Protein AF-A0A4Y4XNF8-F1 (afdb_monomer_lite)

pLDDT: mean 94.6, std 4.46, range [65.94, 97.81]

Organism: Helicobacter pylori (NCBI:txid210)

Radius of gyration: 14.0 Å; chains: 1; bounding box: 30×41×30 Å

Sequence (74 aa):
GEIVEVFNARGRLLAGAFVTKNIRQGVLSIQKGAWYDPEDGRVRNPRCNAGHVNTLTSLRPTSSMTQAISANTA

Structure (mmCIF, N/CA/C/O backbone):
data_AF-A0A4Y4XNF8-F1
#
_entry.id   AF-A0A4Y4XNF8-F1
#
loop_
_atom_site.group_PDB
_atom_site.id
_atom_site.type_symbol
_atom_site.label_atom_id
_atom_site.label_alt_id
_atom_site.label_comp_id
_atom_site.label_asym_i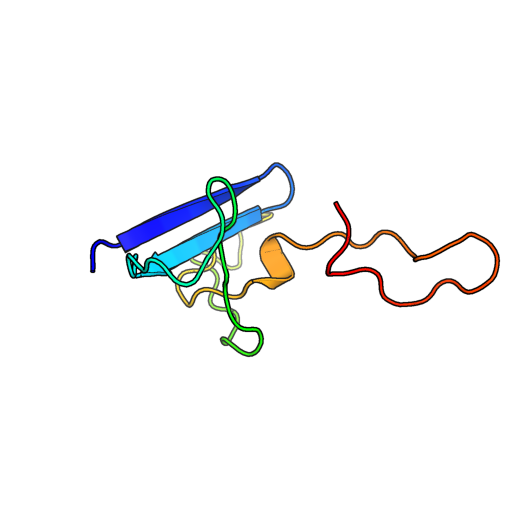d
_atom_site.label_entity_id
_atom_site.label_seq_id
_atom_site.pdbx_PDB_ins_code
_atom_site.Cartn_x
_atom_site.Cartn_y
_atom_site.Cartn_z
_atom_site.occupancy
_atom_site.B_iso_or_equiv
_atom_site.auth_seq_id
_atom_site.auth_comp_id
_atom_site.auth_asym_id
_atom_site.auth_atom_id
_atom_site.pdbx_PDB_model_num
ATOM 1 N N . GLY A 1 1 ? -4.579 -14.151 8.412 1.00 87.12 1 GLY A N 1
ATOM 2 C CA . GLY A 1 1 ? -5.615 -13.681 7.478 1.00 87.12 1 GLY A CA 1
ATOM 3 C C . GLY A 1 1 ? -5.353 -14.266 6.111 1.00 87.12 1 GLY A C 1
ATOM 4 O O . GLY A 1 1 ? -4.332 -14.922 5.941 1.00 87.12 1 GLY A O 1
ATOM 5 N N . GLU A 1 2 ? -6.254 -14.040 5.165 1.00 96.44 2 GLU A N 1
ATOM 6 C CA . GLU A 1 2 ? -6.041 -14.410 3.761 1.00 96.44 2 GLU A CA 1
ATOM 7 C C . GLU A 1 2 ? -5.073 -13.432 3.090 1.00 96.44 2 GLU A C 1
ATOM 9 O O . GLU A 1 2 ? -4.983 -12.265 3.484 1.00 96.44 2 GLU A O 1
ATOM 14 N N . ILE A 1 3 ? -4.333 -13.911 2.091 1.00 96.94 3 ILE A N 1
ATOM 15 C CA . ILE A 1 3 ? -3.510 -13.048 1.246 1.00 96.94 3 ILE A CA 1
ATOM 16 C C . ILE A 1 3 ? -4.439 -12.392 0.230 1.00 96.94 3 ILE A C 1
ATOM 18 O O . ILE A 1 3 ? -5.142 -13.080 -0.507 1.00 96.94 3 ILE A O 1
ATOM 22 N N . VAL A 1 4 ? -4.427 -11.065 0.190 1.00 97.62 4 VAL A N 1
ATOM 23 C CA . VAL A 1 4 ? -5.202 -10.265 -0.756 1.00 97.62 4 VAL A CA 1
ATOM 24 C C . VAL A 1 4 ? -4.267 -9.438 -1.622 1.00 97.62 4 VAL A C 1
ATOM 26 O O . VAL A 1 4 ? -3.233 -8.948 -1.161 1.00 97.62 4 VAL A O 1
ATOM 29 N N . GLU A 1 5 ? -4.643 -9.266 -2.883 1.00 97.44 5 GLU A N 1
ATOM 30 C CA . GLU A 1 5 ? -3.977 -8.329 -3.778 1.00 97.44 5 GLU A CA 1
ATOM 31 C C . GLU A 1 5 ? -4.719 -6.991 -3.761 1.00 97.44 5 GLU A C 1
ATOM 33 O O . GLU A 1 5 ? -5.931 -6.932 -3.966 1.00 97.44 5 GLU A O 1
ATOM 38 N N . VAL A 1 6 ? -3.983 -5.908 -3.517 1.00 97.31 6 VAL A N 1
ATOM 39 C CA . VAL A 1 6 ? -4.498 -4.538 -3.552 1.00 97.31 6 VAL A CA 1
ATOM 40 C C . VAL A 1 6 ? -3.872 -3.835 -4.744 1.00 97.31 6 VAL A C 1
ATOM 42 O O . VAL A 1 6 ? -2.648 -3.763 -4.852 1.00 97.31 6 VAL A O 1
ATOM 45 N N . PHE A 1 7 ? -4.701 -3.306 -5.641 1.00 96.81 7 PHE A N 1
ATOM 46 C CA . PHE A 1 7 ? -4.229 -2.714 -6.887 1.00 96.81 7 PHE A CA 1
ATOM 47 C C . PHE A 1 7 ? -5.048 -1.496 -7.313 1.00 96.81 7 PHE A C 1
ATOM 49 O O . PHE A 1 7 ? -6.189 -1.294 -6.901 1.00 96.81 7 PHE A O 1
ATOM 56 N N . ASN A 1 8 ? -4.441 -0.675 -8.166 1.00 94.94 8 ASN A N 1
ATOM 57 C CA . ASN A 1 8 ? -5.106 0.368 -8.938 1.00 94.94 8 ASN A CA 1
ATOM 58 C C . ASN A 1 8 ? -4.351 0.578 -10.266 1.00 94.94 8 ASN A C 1
ATOM 60 O O . ASN A 1 8 ? -3.461 -0.192 -10.619 1.00 94.94 8 ASN A O 1
ATOM 64 N N . ALA A 1 9 ? -4.678 1.638 -11.009 1.00 94.06 9 ALA A N 1
ATOM 65 C CA . ALA A 1 9 ? -4.012 1.943 -12.278 1.00 94.06 9 ALA A CA 1
ATOM 66 C C . ALA A 1 9 ? -2.499 2.250 -12.153 1.00 94.06 9 ALA A C 1
ATOM 68 O O . ALA A 1 9 ? -1.797 2.251 -13.162 1.00 94.06 9 ALA A O 1
ATOM 69 N N . ARG A 1 10 ? -1.991 2.540 -10.946 1.00 93.88 10 ARG A N 1
ATOM 70 C CA . ARG A 1 10 ? -0.584 2.899 -10.693 1.00 93.88 10 ARG A CA 1
ATOM 71 C C . ARG A 1 10 ? 0.278 1.681 -10.367 1.00 93.88 10 ARG A C 1
ATOM 73 O O . ARG A 1 10 ? 1.419 1.622 -10.816 1.00 93.88 10 ARG A O 1
ATOM 80 N N . GLY A 1 11 ? -0.263 0.710 -9.636 1.00 95.12 11 GLY A N 1
ATOM 81 C CA . GLY A 1 11 ? 0.496 -0.450 -9.183 1.00 95.12 11 GLY A CA 1
ATOM 82 C C . GLY A 1 11 ? -0.362 -1.489 -8.474 1.00 95.12 11 GLY A C 1
ATOM 83 O O . GLY A 1 11 ? -1.589 -1.381 -8.419 1.00 95.12 11 GLY A O 1
ATOM 84 N N . ARG A 1 12 ? 0.308 -2.510 -7.940 1.00 96.88 12 ARG A N 1
ATOM 85 C CA . ARG A 1 12 ? -0.311 -3.627 -7.224 1.00 96.88 12 ARG A CA 1
ATOM 86 C C . ARG A 1 12 ? 0.636 -4.194 -6.167 1.00 96.88 12 ARG A C 1
ATOM 88 O O . ARG A 1 12 ? 1.852 -4.209 -6.368 1.00 96.88 12 ARG A O 1
ATOM 95 N N . LEU A 1 13 ? 0.085 -4.655 -5.051 1.00 97.69 13 LEU A N 1
ATOM 96 C CA . LEU A 1 13 ? 0.835 -5.240 -3.941 1.00 97.69 13 LEU A CA 1
ATOM 97 C C . LEU A 1 13 ? 0.061 -6.376 -3.274 1.00 97.69 13 LEU A C 1
ATOM 99 O O . LEU A 1 13 ? -1.165 -6.432 -3.368 1.00 97.69 13 LEU A O 1
ATOM 103 N N . LEU A 1 14 ? 0.777 -7.237 -2.556 1.00 97.81 14 LEU A N 1
ATOM 104 C CA . LEU A 1 14 ? 0.187 -8.217 -1.649 1.00 97.81 14 LEU A CA 1
ATOM 105 C C . LEU A 1 14 ? 0.082 -7.676 -0.221 1.00 97.81 14 LEU A C 1
ATOM 107 O O . LEU A 1 14 ? 0.977 -6.986 0.266 1.00 97.81 14 LEU A O 1
ATOM 111 N N . ALA A 1 15 ? -1.008 -8.024 0.461 1.00 97.38 15 ALA A N 1
ATOM 112 C CA . ALA A 1 15 ? -1.224 -7.731 1.871 1.00 97.38 15 ALA A CA 1
ATOM 113 C C . ALA A 1 15 ? -1.953 -8.888 2.571 1.00 97.38 15 ALA A C 1
ATOM 115 O O . ALA A 1 15 ? -2.669 -9.667 1.945 1.00 97.38 15 ALA A O 1
ATOM 116 N N . GLY A 1 16 ? -1.792 -8.990 3.890 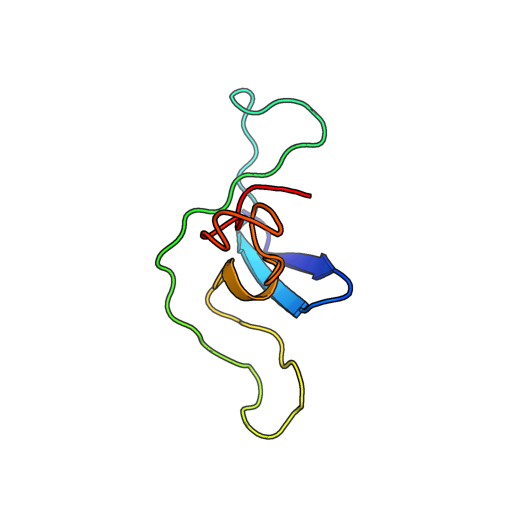1.00 97.06 16 GLY A N 1
ATOM 117 C CA . GLY A 1 16 ? -2.599 -9.887 4.715 1.00 97.06 16 GLY A CA 1
ATOM 118 C C . GLY A 1 16 ? -3.887 -9.202 5.168 1.00 97.06 16 GLY A C 1
ATOM 119 O O . GLY A 1 16 ? -3.837 -8.131 5.772 1.00 97.06 16 GLY A O 1
ATOM 120 N N . ALA A 1 17 ? -5.041 -9.821 4.925 1.00 96.69 17 ALA A N 1
ATOM 121 C CA . ALA A 1 17 ? -6.324 -9.298 5.378 1.00 96.69 17 ALA A CA 1
ATOM 122 C C . ALA A 1 17 ? -6.471 -9.423 6.905 1.00 96.69 17 ALA A C 1
ATOM 124 O O . ALA A 1 17 ? -6.389 -10.518 7.474 1.00 96.69 17 ALA A O 1
ATOM 125 N N . PHE A 1 18 ? -6.731 -8.291 7.561 1.00 96.38 18 PHE A N 1
ATOM 126 C CA . PHE A 1 18 ? -7.085 -8.200 8.975 1.00 96.38 18 PHE A CA 1
ATOM 127 C C . PHE A 1 18 ? -8.418 -7.459 9.114 1.00 96.38 18 PHE A C 1
ATOM 129 O O . PHE A 1 18 ? -8.499 -6.253 8.878 1.00 96.38 18 PHE A O 1
ATOM 136 N N . VAL A 1 19 ? -9.477 -8.190 9.466 1.00 95.62 19 VAL A N 1
ATOM 137 C CA . VAL A 1 19 ? -10.833 -7.638 9.570 1.00 95.62 19 VAL A CA 1
ATOM 138 C C . VAL A 1 19 ? -11.021 -7.019 10.950 1.00 95.62 19 VAL A C 1
ATOM 140 O O . VAL A 1 19 ? -10.832 -7.678 11.970 1.00 95.62 19 VAL A O 1
ATOM 143 N N . THR A 1 20 ? -11.413 -5.747 10.989 1.00 96.44 20 THR A N 1
ATOM 144 C CA . THR A 1 20 ? -11.613 -4.998 12.232 1.00 96.44 20 THR A CA 1
ATOM 145 C C . THR A 1 20 ? -12.800 -4.049 12.127 1.00 96.44 20 TH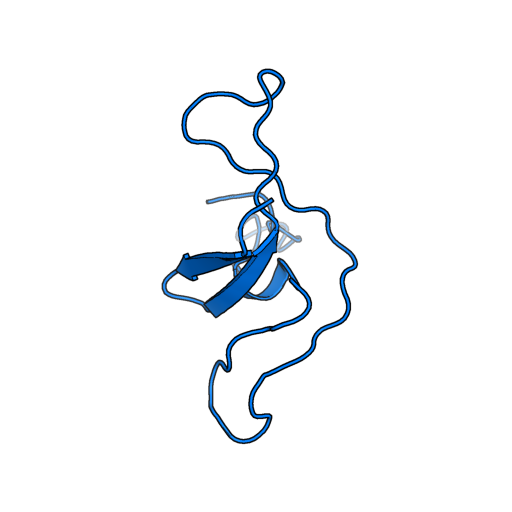R A C 1
ATOM 147 O O . THR A 1 20 ? -13.116 -3.551 11.049 1.00 96.44 20 THR A O 1
ATOM 150 N N . LYS A 1 21 ? -13.444 -3.768 13.266 1.00 97.00 21 LYS A N 1
ATOM 151 C CA . LYS A 1 21 ? -14.528 -2.777 13.384 1.00 97.00 21 LYS A CA 1
ATOM 152 C C . LYS A 1 21 ? -14.012 -1.342 13.569 1.00 97.00 21 LYS A C 1
ATOM 154 O O . LYS A 1 21 ? -14.803 -0.408 13.578 1.00 97.00 21 LYS A O 1
ATOM 159 N N . ASN A 1 22 ? -12.696 -1.160 13.703 1.00 97.62 22 ASN A N 1
ATOM 160 C CA . ASN A 1 22 ? -12.070 0.139 13.983 1.00 97.62 22 ASN A CA 1
ATOM 161 C C . ASN A 1 22 ? -11.840 0.998 12.726 1.00 97.62 22 ASN A C 1
ATOM 163 O O . ASN A 1 22 ? -11.225 2.059 12.810 1.00 97.62 22 ASN A O 1
ATOM 167 N N . ILE A 1 23 ? -12.290 0.542 11.555 1.00 96.25 23 ILE A N 1
ATOM 168 C CA . ILE A 1 23 ? -12.141 1.237 10.274 1.00 96.25 23 ILE A CA 1
ATOM 169 C C . ILE A 1 23 ? -13.529 1.383 9.641 1.00 96.25 23 ILE A C 1
ATOM 171 O O . ILE A 1 23 ? -14.357 0.476 9.722 1.00 96.25 23 ILE A O 1
ATOM 175 N N . ARG A 1 24 ? -13.803 2.546 9.035 1.00 97.25 24 ARG A N 1
ATOM 176 C CA . ARG A 1 24 ? -15.083 2.819 8.361 1.00 97.25 24 ARG A CA 1
ATOM 177 C C . ARG A 1 24 ? -15.266 1.916 7.140 1.00 97.25 24 ARG A C 1
ATOM 179 O O . ARG A 1 24 ? -14.304 1.590 6.450 1.00 97.25 24 ARG A O 1
ATOM 186 N N . GLN A 1 25 ? -16.517 1.578 6.834 1.00 96.69 25 GLN A N 1
ATOM 187 C CA . GLN A 1 25 ? -16.859 0.835 5.622 1.00 96.69 25 GLN A CA 1
ATOM 188 C C . GLN A 1 25 ? -16.319 1.548 4.369 1.00 96.69 25 GLN A C 1
ATOM 190 O O . GLN A 1 25 ? -16.442 2.764 4.240 1.00 96.69 25 GLN A O 1
ATOM 195 N N . GLY A 1 26 ? -15.712 0.779 3.460 1.00 95.00 26 GLY A N 1
ATOM 196 C CA . GLY A 1 26 ? -15.086 1.292 2.235 1.00 95.00 26 GLY A CA 1
ATOM 197 C C . GLY A 1 26 ? -13.657 1.819 2.408 1.00 95.00 26 GLY A C 1
ATOM 198 O O . GLY A 1 26 ? -13.048 2.228 1.425 1.00 95.00 26 GLY A O 1
ATOM 199 N N . VAL A 1 27 ? -13.102 1.796 3.624 1.00 95.56 27 VAL A N 1
ATOM 200 C CA . VAL A 1 27 ? -11.727 2.227 3.906 1.00 95.56 27 VAL A CA 1
ATOM 201 C C . VAL A 1 27 ? -10.861 1.015 4.240 1.00 95.56 27 VAL A C 1
ATOM 203 O O . VAL A 1 27 ? -11.273 0.127 4.982 1.00 95.56 27 VAL A O 1
ATOM 206 N N . LEU A 1 28 ? -9.633 1.007 3.724 1.00 95.12 28 LEU A N 1
ATOM 207 C CA . LEU A 1 28 ? -8.571 0.094 4.143 1.00 95.12 28 LEU A CA 1
ATOM 208 C C . LEU A 1 28 ? -7.400 0.902 4.702 1.00 95.12 28 LEU A C 1
ATOM 210 O O . LEU A 1 28 ? -7.202 2.058 4.328 1.00 95.12 28 LEU A O 1
ATOM 214 N N . SER A 1 29 ? -6.620 0.295 5.593 1.00 95.19 29 SER A N 1
ATOM 215 C CA . SER A 1 29 ? -5.420 0.909 6.162 1.00 95.19 29 SER A CA 1
ATOM 216 C C . SER A 1 29 ? -4.228 -0.018 5.970 1.00 95.19 29 SER A C 1
ATOM 218 O O . SER A 1 29 ? -4.284 -1.186 6.349 1.00 95.19 29 SER A O 1
ATOM 220 N N . ILE A 1 30 ? -3.158 0.508 5.373 1.00 96.00 30 ILE A N 1
ATOM 221 C CA . ILE A 1 30 ? -1.872 -0.172 5.199 1.00 96.00 30 ILE A CA 1
ATOM 222 C C . I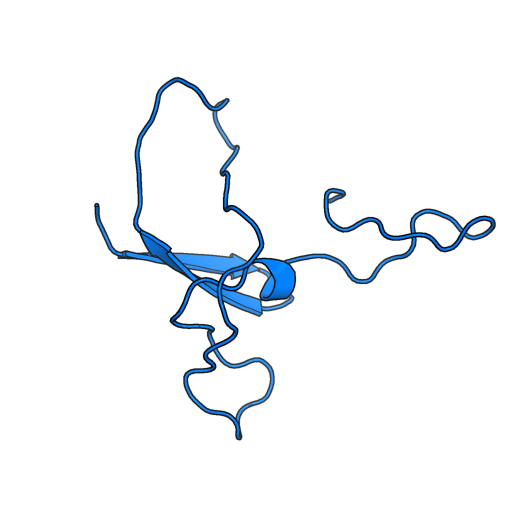LE A 1 30 ? -0.796 0.786 5.701 1.00 96.00 30 ILE A C 1
ATOM 224 O O . ILE A 1 30 ? -0.715 1.932 5.255 1.00 96.00 30 ILE A O 1
ATOM 228 N N . GLN A 1 31 ? 0.016 0.325 6.647 1.00 94.31 31 GLN A N 1
ATOM 229 C CA . GLN A 1 31 ? 1.089 1.130 7.221 1.00 94.31 31 GLN A CA 1
ATOM 230 C C . GLN A 1 31 ? 2.237 1.312 6.220 1.00 94.31 31 GLN A C 1
ATOM 232 O O . GLN A 1 31 ? 2.561 0.420 5.435 1.00 94.31 31 GLN A O 1
ATOM 237 N N . LYS A 1 32 ? 2.872 2.485 6.260 1.00 92.94 32 LYS A N 1
ATOM 238 C CA . LYS A 1 32 ? 4.082 2.773 5.480 1.00 92.94 32 LYS A CA 1
ATOM 239 C C . LYS A 1 32 ? 5.290 2.049 6.089 1.00 92.94 32 LYS A C 1
ATOM 241 O O . LYS A 1 32 ? 5.294 1.747 7.276 1.00 92.94 32 LYS A O 1
ATOM 246 N N . GLY A 1 33 ? 6.339 1.843 5.291 1.00 95.12 33 GLY A N 1
ATOM 247 C CA . GLY A 1 33 ? 7.641 1.354 5.774 1.00 95.12 33 GLY A CA 1
ATOM 248 C C . GLY A 1 33 ? 7.994 -0.085 5.391 1.00 95.12 33 GLY A C 1
ATOM 249 O O . GLY A 1 33 ? 9.134 -0.490 5.594 1.00 95.12 33 GLY A O 1
ATOM 250 N N . ALA A 1 34 ? 7.070 -0.838 4.787 1.00 96.62 34 ALA A N 1
ATOM 251 C CA . ALA A 1 34 ? 7.404 -2.127 4.185 1.00 96.62 34 ALA A CA 1
ATOM 252 C C . ALA A 1 34 ? 8.487 -1.957 3.105 1.00 96.62 34 ALA A C 1
ATOM 254 O O . ALA A 1 34 ? 8.468 -0.988 2.339 1.00 96.62 34 ALA A O 1
ATOM 255 N N . TRP A 1 35 ? 9.432 -2.893 3.040 1.00 96.88 35 TRP A N 1
ATOM 256 C CA . TRP A 1 35 ? 10.471 -2.889 2.011 1.00 96.88 35 TRP A CA 1
ATOM 257 C C . TRP A 1 35 ? 9.846 -3.163 0.644 1.00 96.88 35 TRP A C 1
ATOM 259 O O . TRP A 1 35 ? 8.839 -3.859 0.538 1.00 96.88 35 TRP A O 1
ATOM 269 N N . TYR A 1 36 ? 10.400 -2.558 -0.403 1.00 96.25 36 TYR A N 1
ATOM 270 C CA . TYR A 1 36 ? 9.938 -2.819 -1.760 1.00 96.25 36 TYR A CA 1
ATOM 271 C C . TYR A 1 36 ? 10.544 -4.130 -2.263 1.00 96.25 36 TYR A C 1
ATOM 273 O O . TYR A 1 36 ? 11.764 -4.272 -2.270 1.00 96.25 36 TYR A O 1
ATOM 281 N N . ASP A 1 37 ? 9.685 -5.061 -2.672 1.00 96.94 37 ASP A N 1
ATOM 282 C CA . ASP A 1 37 ? 10.062 -6.395 -3.150 1.00 96.94 37 ASP A CA 1
ATOM 283 C C . ASP A 1 37 ? 9.278 -6.719 -4.434 1.00 96.94 37 ASP A C 1
ATOM 285 O O . ASP A 1 37 ? 8.155 -7.230 -4.353 1.00 96.94 37 ASP A O 1
ATOM 289 N N . PRO A 1 38 ? 9.780 -6.307 -5.613 1.00 96.62 38 PRO A N 1
ATOM 290 C CA . PRO A 1 38 ? 9.115 -6.548 -6.888 1.00 96.62 38 PRO A CA 1
ATOM 291 C C . PRO A 1 38 ? 9.206 -8.022 -7.294 1.00 96.62 38 PRO A C 1
ATOM 293 O O . PRO A 1 38 ? 10.273 -8.620 -7.216 1.00 96.62 38 PRO A O 1
ATOM 296 N N . GLU A 1 39 ? 8.116 -8.586 -7.816 1.00 96.19 39 GLU A N 1
ATOM 297 C CA . GLU A 1 39 ? 8.101 -9.980 -8.289 1.00 96.19 39 GLU A CA 1
ATOM 298 C C . GLU A 1 39 ? 9.081 -10.238 -9.446 1.00 96.19 39 GLU A C 1
ATOM 300 O O . GLU A 1 39 ? 9.685 -11.304 -9.516 1.00 96.19 39 GLU A O 1
ATOM 305 N N . ASP A 1 40 ? 9.259 -9.249 -10.327 1.00 94.69 40 ASP A N 1
ATOM 306 C CA . ASP A 1 40 ? 10.265 -9.247 -11.386 1.00 94.6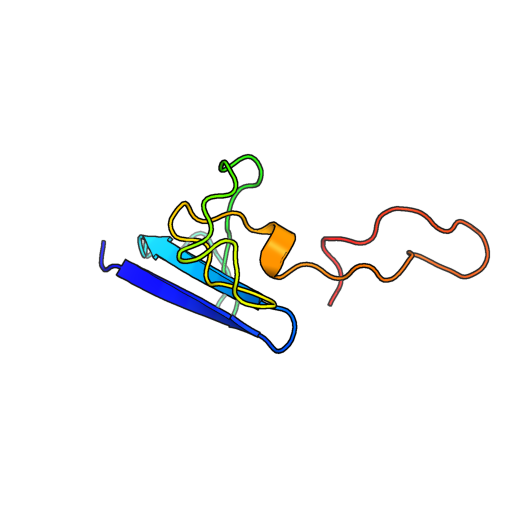9 40 ASP A CA 1
ATOM 307 C C . ASP A 1 40 ? 10.761 -7.814 -11.620 1.00 94.69 40 ASP A C 1
ATOM 309 O O . ASP A 1 40 ? 10.018 -6.936 -12.062 1.00 94.69 40 ASP A O 1
ATOM 313 N N . GLY A 1 41 ? 12.044 -7.570 -11.350 1.00 92.00 41 GLY A N 1
ATOM 314 C CA . GLY A 1 41 ? 12.678 -6.265 -11.555 1.00 92.00 41 GLY A CA 1
ATOM 315 C C . GLY A 1 41 ? 12.815 -5.837 -13.023 1.00 92.00 41 GLY A C 1
ATOM 316 O O . GLY A 1 41 ? 13.184 -4.693 -13.282 1.00 92.00 41 GLY A O 1
ATOM 317 N N . ARG A 1 42 ? 12.544 -6.724 -13.988 1.00 94.56 42 ARG A N 1
ATOM 318 C CA . ARG A 1 42 ? 12.607 -6.435 -15.432 1.00 94.56 42 ARG A CA 1
ATOM 319 C C . ARG A 1 42 ? 11.273 -5.969 -16.007 1.00 94.56 42 ARG A C 1
ATOM 321 O O . ARG A 1 42 ? 11.245 -5.407 -17.102 1.00 94.56 42 ARG A O 1
ATOM 328 N N . VAL A 1 43 ? 10.174 -6.200 -15.294 1.00 92.25 43 VAL A N 1
ATOM 329 C CA . VAL A 1 43 ? 8.829 -5.824 -15.735 1.00 92.25 43 VAL A CA 1
ATOM 330 C C . VAL A 1 43 ? 8.537 -4.386 -15.319 1.00 92.25 43 VAL A C 1
ATOM 332 O O . VAL A 1 43 ? 8.880 -3.945 -14.226 1.00 92.25 43 VAL A O 1
ATOM 335 N N . ARG A 1 44 ? 7.871 -3.627 -16.194 1.00 89.19 44 ARG A N 1
ATOM 336 C CA . ARG A 1 44 ? 7.362 -2.297 -15.845 1.00 89.19 44 ARG A CA 1
ATOM 337 C C . ARG A 1 44 ? 6.162 -2.441 -14.904 1.00 89.19 44 ARG A C 1
ATOM 339 O O . ARG A 1 44 ? 5.182 -3.079 -15.271 1.00 89.19 44 ARG A O 1
ATOM 346 N N . ASN A 1 45 ? 6.212 -1.774 -13.751 1.00 89.56 45 ASN A N 1
ATOM 347 C CA . ASN A 1 45 ? 5.203 -1.843 -12.682 1.00 89.56 45 ASN A CA 1
ATOM 348 C C . ASN A 1 45 ? 4.940 -3.283 -12.189 1.00 89.56 45 ASN A C 1
ATOM 350 O O . ASN A 1 45 ? 3.799 -3.753 -12.267 1.00 89.56 45 ASN A O 1
ATOM 354 N N . PRO A 1 46 ? 5.974 -3.982 -11.686 1.00 95.94 46 PRO A N 1
ATOM 355 C CA . PRO A 1 46 ? 5.805 -5.322 -11.146 1.00 95.94 46 PRO A CA 1
ATOM 356 C C . PRO A 1 46 ? 4.977 -5.268 -9.861 1.00 95.94 46 PRO A C 1
ATOM 358 O O . PRO A 1 46 ? 4.926 -4.243 -9.169 1.00 95.94 46 PRO A O 1
ATOM 361 N N . ARG A 1 47 ? 4.334 -6.380 -9.512 1.00 96.81 47 ARG A N 1
ATOM 362 C CA . ARG A 1 47 ? 3.675 -6.498 -8.211 1.00 96.81 47 ARG A CA 1
ATOM 363 C C . ARG A 1 47 ? 4.698 -6.479 -7.082 1.00 96.81 47 ARG A C 1
ATOM 365 O O . ARG A 1 47 ? 5.734 -7.129 -7.175 1.00 96.81 47 ARG A O 1
ATOM 372 N N . CYS A 1 48 ? 4.381 -5.778 -5.996 1.00 97.31 48 CYS A N 1
ATOM 373 C CA . CYS A 1 48 ? 5.180 -5.824 -4.775 1.00 97.31 48 CYS A CA 1
ATOM 374 C C . CYS A 1 48 ? 4.689 -6.936 -3.837 1.00 97.31 48 CYS A C 1
ATOM 376 O O . CYS A 1 48 ? 3.573 -6.861 -3.320 1.00 97.31 48 CYS A O 1
ATOM 378 N N . ASN A 1 49 ? 5.539 -7.913 -3.531 1.00 97.00 49 ASN A N 1
ATOM 379 C CA . ASN A 1 49 ? 5.182 -9.044 -2.671 1.00 97.00 49 ASN A CA 1
ATOM 380 C C . ASN A 1 49 ? 5.224 -8.698 -1.173 1.00 97.00 49 ASN A C 1
ATOM 382 O O . ASN A 1 49 ? 4.446 -9.242 -0.396 1.00 97.00 49 ASN A O 1
ATOM 386 N N . ALA A 1 50 ? 6.074 -7.749 -0.769 1.00 95.81 50 ALA A N 1
ATOM 387 C CA . ALA A 1 50 ? 6.239 -7.349 0.633 1.00 95.81 50 ALA A CA 1
ATOM 388 C C . ALA A 1 50 ? 5.231 -6.295 1.148 1.00 95.81 50 ALA A C 1
ATOM 390 O O . ALA A 1 50 ? 5.266 -5.940 2.325 1.00 95.81 50 ALA A O 1
ATOM 391 N N . GLY A 1 51 ? 4.334 -5.773 0.300 1.00 96.81 51 GLY A N 1
ATOM 392 C CA . GLY A 1 51 ? 3.295 -4.823 0.727 1.00 96.81 51 GLY A CA 1
ATOM 393 C C . GLY A 1 51 ? 3.708 -3.344 0.776 1.00 96.81 51 GLY A C 1
ATOM 394 O O . GLY A 1 51 ? 3.186 -2.574 1.584 1.00 96.81 51 GLY A O 1
ATOM 395 N N . HIS A 1 52 ? 4.629 -2.903 -0.087 1.00 97.06 52 HIS A N 1
ATOM 396 C CA . HIS A 1 52 ? 5.061 -1.502 -0.153 1.00 97.06 52 HIS A CA 1
ATOM 397 C C . HIS A 1 52 ? 3.945 -0.566 -0.660 1.00 97.06 52 HIS A C 1
ATOM 399 O O . HIS A 1 52 ? 3.741 -0.400 -1.865 1.00 97.06 52 HIS A O 1
ATOM 405 N N . VAL A 1 53 ? 3.246 0.103 0.263 1.00 96.69 53 VAL A N 1
ATOM 406 C CA . VAL A 1 53 ? 2.043 0.911 -0.032 1.00 96.69 53 VAL A CA 1
ATOM 407 C C . VAL A 1 53 ? 2.264 2.068 -1.016 1.00 96.69 53 VAL A C 1
ATOM 409 O O . VAL A 1 53 ? 1.341 2.425 -1.748 1.00 96.69 53 VAL A O 1
ATOM 412 N N . ASN A 1 54 ? 3.479 2.628 -1.117 1.00 95.25 54 ASN A N 1
ATOM 413 C CA . ASN A 1 54 ? 3.730 3.735 -2.056 1.00 95.25 54 ASN A CA 1
ATOM 414 C C . ASN A 1 54 ? 3.623 3.334 -3.531 1.00 95.25 54 ASN A C 1
ATOM 416 O O . ASN A 1 54 ? 3.521 4.210 -4.385 1.00 95.25 54 ASN A O 1
ATOM 420 N N . THR A 1 55 ? 3.584 2.035 -3.840 1.00 94.94 55 THR A N 1
ATOM 421 C CA . THR A 1 55 ? 3.263 1.545 -5.192 1.00 94.94 55 THR A CA 1
ATOM 422 C C . THR A 1 55 ? 1.860 1.965 -5.650 1.00 94.94 55 THR A C 1
ATOM 424 O O . THR A 1 55 ? 1.593 2.019 -6.847 1.00 94.94 55 THR A O 1
ATOM 427 N N . LEU A 1 56 ? 0.968 2.301 -4.709 1.00 95.25 56 LEU A N 1
ATOM 428 C CA . LEU A 1 56 ? -0.415 2.700 -4.972 1.00 95.25 56 LEU A CA 1
ATOM 429 C C . LEU A 1 56 ? -0.660 4.210 -4.831 1.00 95.25 56 LEU A C 1
ATOM 431 O O . LEU A 1 56 ? -1.704 4.695 -5.288 1.00 95.25 56 LEU A O 1
ATOM 435 N N . THR A 1 57 ? 0.254 4.953 -4.196 1.00 94.56 57 THR A N 1
ATOM 436 C CA . THR A 1 57 ? 0.072 6.377 -3.864 1.00 94.56 57 THR A CA 1
ATOM 437 C C . THR A 1 57 ? 0.277 7.292 -5.069 1.00 94.56 57 THR A C 1
ATOM 439 O O . THR A 1 57 ? 1.011 6.972 -6.001 1.00 94.56 57 THR A O 1
ATOM 442 N N . SER A 1 58 ? -0.385 8.448 -5.056 1.00 92.31 58 SER A N 1
ATOM 443 C CA . SER A 1 58 ? -0.246 9.466 -6.097 1.00 92.31 58 SER A CA 1
ATOM 444 C C . SER A 1 58 ? 1.096 10.202 -6.000 1.00 92.31 58 SER A C 1
ATOM 446 O O . SER A 1 58 ? 1.570 10.498 -4.906 1.00 92.31 58 SER A O 1
ATOM 448 N N . LEU A 1 59 ? 1.666 10.557 -7.156 1.00 90.94 59 LEU A N 1
ATOM 449 C CA . LEU A 1 59 ? 2.800 11.485 -7.272 1.00 90.94 59 LEU A CA 1
ATOM 450 C C . LEU A 1 59 ? 2.350 12.934 -7.513 1.00 90.94 59 LEU A C 1
ATOM 452 O O . LEU A 1 59 ? 3.175 13.802 -7.789 1.00 90.94 59 LEU A O 1
ATOM 456 N N . ARG A 1 60 ? 1.041 13.212 -7.461 1.00 93.56 60 ARG A N 1
ATOM 457 C CA . ARG A 1 60 ? 0.537 14.573 -7.652 1.00 93.56 60 ARG A CA 1
ATOM 458 C C . ARG A 1 60 ? 1.014 15.471 -6.499 1.00 93.56 60 ARG A C 1
ATOM 460 O O . ARG A 1 60 ? 0.960 15.050 -5.344 1.00 93.56 60 ARG A O 1
ATOM 467 N N . PRO A 1 61 ? 1.470 16.698 -6.777 1.00 94.25 61 PRO A N 1
ATOM 468 C CA . PRO A 1 61 ? 1.761 17.676 -5.734 1.00 94.25 61 PRO A CA 1
ATOM 469 C C . PRO A 1 61 ? 0.476 18.169 -5.056 1.00 94.25 61 PRO A C 1
ATOM 471 O O . PRO A 1 61 ? -0.608 18.074 -5.630 1.00 94.25 61 PRO A O 1
ATOM 474 N N . THR A 1 62 ? 0.596 18.750 -3.859 1.00 95.19 62 THR A N 1
ATOM 475 C CA . THR A 1 62 ? -0.554 19.325 -3.131 1.00 95.19 62 THR A CA 1
ATOM 476 C C . THR A 1 62 ? -1.243 20.479 -3.869 1.00 95.19 62 THR A C 1
ATOM 478 O O . THR A 1 62 ? -2.467 20.557 -3.866 1.00 95.19 62 THR A O 1
ATOM 481 N N . SE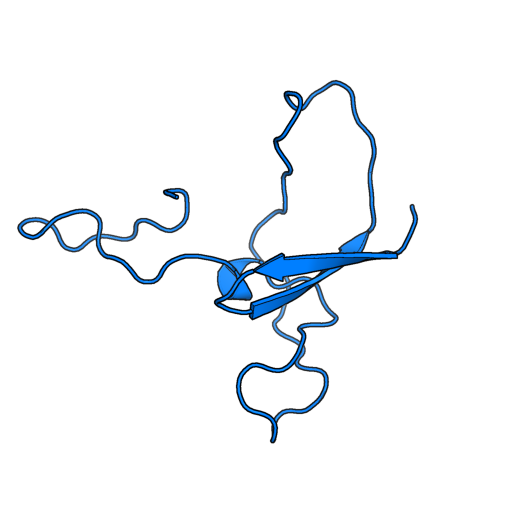R A 1 63 ? -0.482 21.395 -4.475 1.00 94.94 63 SER A N 1
ATOM 482 C CA . SER A 1 63 ? -0.998 22.566 -5.203 1.00 94.94 63 SER A CA 1
ATOM 483 C C . SER A 1 63 ? 0.076 23.167 -6.107 1.00 94.94 63 SER A C 1
ATOM 485 O O . SER A 1 63 ? 1.264 22.930 -5.883 1.00 94.94 63 SER A O 1
ATOM 487 N N . SER A 1 64 ? -0.310 23.990 -7.089 1.00 96.00 64 SER A N 1
ATOM 488 C CA . SER A 1 64 ? 0.625 24.725 -7.963 1.00 96.00 64 SER A CA 1
ATOM 489 C C . SER A 1 64 ? 1.577 25.660 -7.207 1.00 96.00 64 SER A C 1
ATOM 491 O O . SER A 1 64 ? 2.659 25.939 -7.707 1.00 96.00 64 SER A O 1
ATOM 493 N N . MET A 1 65 ? 1.200 26.109 -6.007 1.00 96.75 65 MET A N 1
ATOM 494 C CA . MET A 1 65 ? 2.010 27.007 -5.184 1.00 96.75 65 MET A CA 1
ATOM 495 C C . MET A 1 65 ? 3.041 26.252 -4.335 1.00 96.75 65 MET A C 1
ATOM 497 O O . MET A 1 65 ? 4.224 26.563 -4.389 1.00 96.75 65 MET A O 1
ATOM 501 N N . THR A 1 66 ? 2.606 25.278 -3.527 1.00 96.38 66 THR A N 1
ATOM 502 C CA . THR A 1 66 ? 3.465 24.662 -2.496 1.00 96.38 66 THR A CA 1
ATOM 503 C C . THR A 1 66 ? 4.231 23.446 -3.007 1.00 96.38 66 THR A C 1
ATOM 505 O O . THR A 1 66 ? 5.315 23.163 -2.511 1.00 96.38 66 THR A O 1
ATOM 508 N N . GLN A 1 67 ? 3.667 22.706 -3.969 1.00 95.12 67 GLN A N 1
ATOM 509 C CA . GLN A 1 67 ? 4.288 21.506 -4.547 1.00 95.12 67 GLN A CA 1
ATOM 510 C C . GLN A 1 67 ? 4.765 20.461 -3.509 1.00 95.12 67 GLN A C 1
ATOM 512 O O . GLN A 1 67 ? 5.747 19.756 -3.723 1.00 95.12 67 GLN A O 1
ATOM 517 N N . ALA A 1 68 ? 4.065 20.339 -2.375 1.00 95.56 68 ALA A N 1
ATOM 518 C CA . ALA A 1 68 ? 4.427 19.406 -1.307 1.00 95.56 68 ALA A CA 1
ATOM 519 C C . ALA A 1 68 ? 3.860 17.989 -1.536 1.00 95.56 68 ALA A C 1
ATOM 521 O O . ALA A 1 68 ? 3.101 17.735 -2.475 1.00 95.56 68 ALA A O 1
ATOM 522 N N . ILE A 1 69 ? 4.217 17.063 -0.639 1.00 93.31 69 ILE A N 1
ATOM 523 C CA . ILE A 1 69 ? 3.789 15.655 -0.645 1.00 93.31 69 ILE A CA 1
ATOM 524 C C . ILE A 1 69 ? 2.275 15.546 -0.390 1.00 93.31 69 ILE A C 1
ATOM 526 O O . ILE A 1 69 ? 1.781 16.066 0.607 1.00 93.31 69 ILE A O 1
ATOM 530 N N . SER A 1 70 ? 1.554 14.803 -1.242 1.00 93.56 70 SER A N 1
ATOM 531 C CA . SER A 1 70 ? 0.097 14.579 -1.123 1.00 93.56 70 SER A CA 1
ATOM 532 C C . SER A 1 70 ? -0.318 13.093 -1.094 1.00 93.56 70 SER A C 1
ATOM 534 O O . SER A 1 70 ? -1.402 12.712 -1.524 1.00 93.56 70 SER A O 1
ATOM 536 N N . ALA A 1 71 ? 0.538 12.220 -0.554 1.00 89.75 71 ALA A N 1
ATOM 537 C CA . ALA A 1 71 ? 0.381 10.760 -0.644 1.00 89.75 71 ALA A CA 1
ATOM 538 C C . ALA A 1 71 ? -0.942 10.181 -0.086 1.00 89.75 71 ALA A C 1
ATOM 540 O O . ALA A 1 71 ? -1.323 9.084 -0.488 1.00 89.75 71 ALA A O 1
ATOM 541 N N . ASN A 1 72 ? -1.628 10.899 0.814 1.00 88.94 72 ASN A N 1
ATOM 542 C CA . ASN A 1 72 ? -2.883 10.468 1.449 1.00 88.94 72 ASN A CA 1
ATOM 543 C C . ASN A 1 72 ? -4.140 11.088 0.807 1.00 88.94 72 ASN A C 1
ATOM 545 O O . ASN A 1 72 ? -5.230 10.987 1.369 1.00 88.94 72 ASN A O 1
ATOM 549 N N . THR A 1 73 ? -3.992 11.741 -0.343 1.00 78.69 73 THR A N 1
ATOM 550 C CA . THR A 1 73 ? -5.099 12.305 -1.122 1.00 78.69 73 THR A CA 1
ATOM 551 C C . THR A 1 73 ? -5.471 11.355 -2.265 1.00 78.69 73 THR A C 1
ATOM 553 O O . THR A 1 73 ? -4.611 10.636 -2.782 1.00 78.69 73 THR A O 1
ATOM 556 N N . ALA A 1 74 ? -6.756 11.338 -2.636 1.00 65.94 74 ALA A N 1
ATOM 557 C CA . ALA A 1 74 ? -7.280 10.549 -3.755 1.00 65.94 74 ALA A CA 1
ATOM 558 C C . ALA A 1 74 ? -6.679 10.962 -5.115 1.00 65.94 74 ALA A C 1
ATOM 560 O O . ALA A 1 74 ? -6.539 12.183 -5.364 1.00 65.94 74 ALA A O 1
#

Foldseek 3Di:
DDWDWDDDPQAIEIDDDDDDPPDDPPDDDDDADFDFAFPDPVDDRGYGHRRHPQSHFDCAAPDPPPRHDDRPPD

InterPro domains:
  IPR006657 Molybdopterin dinucleotide-binding domain [PF01568] (1-73)
  IPR009010 Aspartate decarboxylase-like domain superfamily [SSF50692] (1-68)
  IPR050612 Prokaryotic Molybdopterin Oxidoreductases [PTHR43742] (1-73)

Secondary structure (DSSP, 8-state):
--EEEEE-SS-EEEEE----TTS-TT-----S-PPP-BS-TTSSSPPBTT--GGGTS---BS-TTT--B-TT--